Protein AF-A0A9W9C812-F1 (afdb_monomer_lite)

Secondary structure (DSSP, 8-state):
-PPP-EEEEEE-----S--HHHHHHHHHHS---TT----TTS---TTSEE-TTT-EEEEEE-SSS-EEEEEEESS-B---EEE-TT-EEEEE-EESSTT-EEEEEEESSSS--TTS-EEEEEEEETTEEEEEEE-TTT-BTTB-TTSTTTTT-EEEE----TTSTT---

Radius of gyration: 17.48 Å; chains: 1; bounding box: 38×45×52 Å

Sequence (169 aa):
MFFQTVVLGALAALAAADGTSRLESFLKSNPAPSNVTVGNGHGIDPTVEVKRGMGNAVLGNRCDHDIWVWSVDGKGSSDAIKVAARTQYREPFRTPCEGCGVVLKVSNTPDLQGGHQTQFEYAISNGQLYYDISFVDCAQGEGADNCPGHHNGLGIDSPEVRARCGLIM

pLDDT: mean 74.96, std 24.66, range [29.66, 98.06]

Foldseek 3Di:
DDFWEKEKEFDADDPDDDDPVVVVVCCVVCVPPPDPPPPPAWWDDPPWAFPPRRFKTKIFGQDQAKKWKWWDWPRTITATDIAGHGGMDIDGDTANDAFTKIWIWIAPDNDDDWQLTWIWMWGAHPNDIDIDIDSPGNADDPDRPSYPSPVRYYYYDYPPDPPVVPDPD

Structure (mmCIF, N/CA/C/O backbone):
data_AF-A0A9W9C812-F1
#
_entry.id   AF-A0A9W9C812-F1
#
loop_
_atom_site.group_PDB
_atom_site.id
_atom_site.type_symbol
_atom_site.label_atom_id
_atom_site.label_alt_id
_atom_site.label_comp_id
_atom_site.label_asym_id
_atom_site.label_entity_id
_atom_site.label_seq_id
_atom_site.pdbx_PDB_ins_code
_atom_site.Cartn_x
_atom_site.Cartn_y
_atom_site.Cartn_z
_atom_site.occupancy
_atom_site.B_iso_or_equiv
_atom_site.auth_seq_id
_atom_site.auth_comp_id
_atom_site.auth_asym_id
_atom_site.auth_atom_id
_atom_site.pdbx_PDB_model_num
ATOM 1 N N . MET A 1 1 ? 4.414 -23.751 -14.020 1.00 29.83 1 MET A N 1
ATOM 2 C CA . MET A 1 1 ? 4.040 -22.342 -14.254 1.00 29.83 1 MET A CA 1
ATOM 3 C C . MET A 1 1 ? 3.419 -21.852 -12.953 1.00 29.83 1 MET A C 1
ATOM 5 O O . MET A 1 1 ? 2.327 -22.290 -12.623 1.00 29.83 1 MET A O 1
ATOM 9 N N . PHE A 1 2 ? 4.174 -21.131 -12.124 1.00 30.66 2 PHE A N 1
ATOM 10 C CA . PHE A 1 2 ? 3.699 -20.651 -10.821 1.00 30.66 2 PHE A CA 1
ATOM 11 C C . PHE A 1 2 ? 3.313 -19.179 -10.971 1.00 30.66 2 PHE A C 1
ATOM 13 O O . PHE A 1 2 ? 4.161 -18.373 -11.335 1.00 30.66 2 PHE A O 1
ATOM 20 N N . PHE A 1 3 ? 2.050 -18.842 -10.721 1.00 32.34 3 PHE A N 1
ATOM 21 C CA . PHE A 1 3 ? 1.578 -17.457 -10.703 1.00 32.34 3 PHE A CA 1
ATOM 22 C C . PHE A 1 3 ? 2.224 -16.704 -9.519 1.00 32.34 3 PHE A C 1
ATOM 24 O O . PHE A 1 3 ? 2.232 -17.212 -8.392 1.00 32.34 3 PHE A O 1
ATOM 31 N N . GLN A 1 4 ? 2.807 -15.527 -9.771 1.00 40.22 4 GLN A N 1
ATOM 32 C CA . GLN A 1 4 ? 3.355 -14.628 -8.747 1.00 40.22 4 GLN A CA 1
ATOM 33 C C . GLN A 1 4 ? 2.308 -13.541 -8.469 1.00 40.22 4 GLN A C 1
ATOM 35 O O . GLN A 1 4 ? 1.952 -12.799 -9.369 1.00 40.22 4 GLN A O 1
ATOM 40 N N . THR A 1 5 ? 1.767 -13.457 -7.253 1.00 39.78 5 THR A N 1
ATOM 41 C CA . THR A 1 5 ? 0.614 -12.581 -6.958 1.00 39.78 5 THR A CA 1
ATOM 42 C C . THR A 1 5 ? 0.854 -11.743 -5.712 1.00 39.78 5 THR A C 1
ATOM 44 O O . THR A 1 5 ? 1.150 -12.302 -4.659 1.00 39.78 5 THR A O 1
ATOM 47 N N . VAL A 1 6 ? 0.665 -10.427 -5.777 1.00 48.56 6 VAL A N 1
ATOM 48 C CA . VAL A 1 6 ? 0.552 -9.614 -4.553 1.00 48.56 6 VAL A CA 1
ATOM 49 C C . VAL A 1 6 ? -0.889 -9.688 -4.061 1.00 48.56 6 VAL A C 1
ATOM 51 O O . VAL A 1 6 ? -1.808 -9.495 -4.855 1.00 48.56 6 VAL A O 1
ATOM 54 N N . VAL A 1 7 ? -1.092 -10.023 -2.781 1.00 45.66 7 VAL A N 1
ATOM 55 C CA . VAL A 1 7 ? -2.438 -10.157 -2.197 1.00 45.66 7 VAL A CA 1
ATOM 56 C C . VAL A 1 7 ? -2.618 -9.265 -0.984 1.00 45.66 7 VAL A C 1
ATOM 58 O O . VAL A 1 7 ? -1.867 -9.420 -0.021 1.00 45.66 7 VAL A O 1
ATOM 61 N N . LEU A 1 8 ? -3.639 -8.402 -1.006 1.00 42.53 8 LEU A N 1
ATOM 62 C CA . LEU A 1 8 ? -4.153 -7.761 0.205 1.00 42.53 8 LEU A CA 1
ATOM 63 C C . LEU A 1 8 ? -5.155 -8.700 0.895 1.00 42.53 8 LEU A C 1
ATOM 65 O O . LEU A 1 8 ? -6.106 -9.160 0.273 1.00 42.53 8 LEU A O 1
ATOM 69 N N . GLY A 1 9 ? -4.916 -8.994 2.170 1.00 41.25 9 GLY A N 1
ATOM 70 C CA . GLY A 1 9 ? -5.743 -9.818 3.045 1.00 41.25 9 GLY A CA 1
ATOM 71 C C . GLY A 1 9 ? -6.317 -9.011 4.210 1.00 41.25 9 GLY A C 1
ATOM 72 O O . GLY A 1 9 ? -5.558 -8.330 4.895 1.00 41.25 9 GLY A O 1
ATOM 73 N N . ALA A 1 10 ? -7.618 -9.121 4.491 1.00 40.94 10 ALA A N 1
ATOM 74 C CA . ALA A 1 10 ? -8.272 -8.418 5.607 1.00 40.94 10 ALA A CA 1
ATOM 75 C C . ALA A 1 10 ? -8.578 -9.334 6.809 1.00 40.94 10 ALA A C 1
ATOM 77 O O . ALA A 1 10 ? -9.699 -9.801 6.951 1.00 40.94 10 ALA A O 1
ATOM 78 N N . LEU A 1 11 ? -7.633 -9.627 7.711 1.00 39.03 11 LEU A N 1
ATOM 79 C CA . LEU A 1 11 ? -7.902 -10.577 8.813 1.00 39.03 11 LEU A CA 1
ATOM 80 C C . LEU A 1 11 ? -8.801 -10.002 9.914 1.00 39.03 11 LEU A C 1
ATOM 82 O O . LEU A 1 11 ? -8.280 -9.603 10.950 1.00 39.03 11 LEU A O 1
ATOM 86 N N . ALA A 1 12 ? -10.120 -10.012 9.710 1.00 33.50 12 ALA A N 1
ATOM 87 C CA . ALA A 1 12 ? -11.116 -9.625 10.704 1.00 33.50 12 ALA A CA 1
ATOM 88 C C . ALA A 1 12 ? -11.240 -10.667 11.827 1.00 33.50 12 ALA A C 1
ATOM 90 O O . ALA A 1 12 ? -11.339 -11.871 11.582 1.00 33.50 12 ALA A O 1
ATOM 91 N N . ALA A 1 13 ? -11.261 -10.202 13.077 1.00 34.72 13 ALA A N 1
ATOM 92 C CA . ALA A 1 13 ? -11.679 -11.032 14.197 1.00 34.72 13 ALA A CA 1
ATOM 93 C C . ALA A 1 13 ? -13.212 -11.026 14.221 1.00 34.72 13 ALA A C 1
ATOM 95 O O . ALA A 1 13 ? -13.827 -9.985 14.437 1.00 34.72 13 ALA A O 1
ATOM 96 N N . LEU A 1 14 ? -13.841 -12.173 13.965 1.00 32.88 14 LEU A N 1
ATOM 97 C CA . LEU A 1 14 ? -15.297 -12.278 13.961 1.00 32.88 14 LEU A CA 1
ATOM 98 C C . LEU A 1 14 ? -15.826 -12.187 15.405 1.00 32.88 14 LEU A C 1
ATOM 100 O O . LEU A 1 14 ? -15.889 -13.188 16.117 1.00 32.88 14 LEU A O 1
ATOM 104 N N . ALA A 1 15 ? -16.202 -10.991 15.854 1.00 34.66 15 ALA A N 1
ATOM 105 C CA . ALA A 1 15 ? -17.056 -10.830 17.024 1.00 34.66 15 ALA A CA 1
ATOM 106 C C . ALA A 1 15 ? -18.512 -10.955 16.555 1.00 34.66 15 ALA A C 1
ATOM 108 O O . ALA A 1 15 ? -19.088 -10.008 16.026 1.00 34.66 15 ALA A O 1
ATOM 109 N N . ALA A 1 16 ? -19.091 -12.151 16.691 1.00 35.25 16 ALA A N 1
ATOM 110 C CA . ALA A 1 16 ? -20.518 -12.347 16.469 1.00 35.25 16 ALA A CA 1
ATOM 111 C C . ALA A 1 16 ? -21.306 -11.426 17.416 1.00 35.25 16 ALA A C 1
ATOM 113 O O . ALA A 1 16 ? -21.051 -11.398 18.622 1.00 35.25 16 ALA A O 1
ATOM 114 N N . ALA A 1 17 ? -22.229 -10.654 16.848 1.00 37.53 17 ALA A N 1
ATOM 115 C CA . ALA A 1 17 ? -23.078 -9.722 17.566 1.00 37.53 17 ALA A CA 1
ATOM 116 C C . ALA A 1 17 ? -24.038 -10.482 18.494 1.00 37.53 17 ALA A C 1
ATOM 118 O O . ALA A 1 17 ? -25.071 -10.963 18.046 1.00 37.53 17 ALA A O 1
ATOM 119 N N . ASP A 1 18 ? -23.689 -10.591 19.777 1.00 35.47 18 ASP A N 1
ATOM 120 C CA . ASP A 1 18 ? -24.671 -10.745 20.849 1.00 35.47 18 ASP A CA 1
ATOM 121 C C . ASP A 1 18 ? -24.075 -10.348 22.212 1.00 35.47 18 ASP A C 1
ATOM 123 O O . ASP A 1 18 ? -23.096 -10.933 22.683 1.00 35.47 18 ASP A O 1
ATOM 127 N N . GLY A 1 19 ? -24.686 -9.349 22.851 1.00 39.31 19 GLY A N 1
ATOM 128 C CA . GLY A 1 19 ? -24.522 -9.045 24.273 1.00 39.31 19 GLY A CA 1
ATOM 129 C C . GLY A 1 19 ? -23.238 -8.315 24.688 1.00 39.31 19 GLY A C 1
ATOM 130 O O . GLY A 1 19 ? -22.146 -8.876 24.760 1.00 39.31 19 GLY A O 1
ATOM 131 N N . THR A 1 20 ? -23.416 -7.072 25.131 1.00 48.16 20 THR A N 1
ATOM 132 C CA . THR A 1 20 ? -22.443 -6.187 25.800 1.00 48.16 20 THR A CA 1
ATOM 133 C C . THR A 1 20 ? -21.637 -6.830 26.944 1.00 48.16 20 THR A C 1
ATOM 135 O O . THR A 1 20 ? -20.569 -6.331 27.286 1.00 48.16 20 THR A O 1
ATOM 138 N N . SER A 1 21 ? -22.070 -7.967 27.500 1.00 43.00 21 SER A N 1
ATOM 139 C CA . SER A 1 21 ? -21.335 -8.714 28.533 1.00 43.00 21 SER A CA 1
ATOM 140 C C . SER A 1 21 ? -20.176 -9.567 27.997 1.00 43.00 21 SER A C 1
ATOM 142 O O . SER A 1 21 ? -19.195 -9.780 28.713 1.00 43.00 21 SER A O 1
ATOM 144 N N . ARG A 1 22 ? -20.236 -10.029 26.738 1.00 49.88 22 ARG A N 1
ATOM 145 C CA . ARG A 1 22 ? -19.168 -10.841 26.124 1.00 49.88 22 ARG A CA 1
ATOM 146 C C . ARG A 1 22 ? -18.011 -10.001 25.602 1.00 49.88 22 ARG A C 1
ATOM 148 O O . ARG A 1 22 ? -16.891 -10.491 25.566 1.00 49.88 22 ARG A O 1
ATOM 155 N N . LEU A 1 23 ? -18.253 -8.739 25.252 1.00 42.81 23 LEU A N 1
ATOM 156 C CA . LEU A 1 23 ? -17.199 -7.782 24.900 1.00 42.81 23 LEU A CA 1
ATOM 157 C C . LEU A 1 23 ? -16.278 -7.520 26.091 1.00 42.81 23 LEU A C 1
ATOM 159 O O . LEU A 1 23 ? -15.064 -7.613 25.950 1.00 42.81 23 LEU A O 1
ATOM 163 N N . GLU A 1 24 ? -16.836 -7.294 27.283 1.00 43.97 24 GLU A N 1
ATOM 164 C CA . GLU A 1 24 ? -16.017 -7.173 28.489 1.00 43.97 24 GLU A CA 1
ATOM 165 C C . GLU A 1 24 ? -15.289 -8.472 28.832 1.00 43.97 24 GLU A C 1
ATOM 167 O O . GLU A 1 24 ? -14.112 -8.428 29.189 1.00 43.97 24 GLU A O 1
ATOM 172 N N . SER A 1 25 ? -15.953 -9.631 28.723 1.00 41.44 25 SER A N 1
ATOM 173 C CA . SER A 1 25 ? -15.296 -10.907 29.019 1.00 41.44 25 SER A CA 1
ATOM 174 C C . SER A 1 25 ? -14.208 -11.238 27.997 1.00 41.44 25 SER A C 1
ATOM 176 O O . SER A 1 25 ? -13.184 -11.780 28.387 1.00 41.44 25 SER A O 1
ATOM 178 N N . PHE A 1 26 ? -14.392 -10.880 26.722 1.00 45.00 26 PHE A N 1
ATOM 179 C CA . PHE A 1 26 ? -13.412 -11.064 25.651 1.00 45.00 26 PHE A CA 1
ATOM 180 C C . PHE A 1 26 ? -12.226 -10.106 25.793 1.00 45.00 26 PHE A C 1
ATOM 182 O O . PHE A 1 26 ? -11.088 -10.535 25.645 1.00 45.00 26 PHE A O 1
ATOM 189 N N . LEU A 1 27 ? -12.458 -8.838 26.154 1.00 44.94 27 LEU A N 1
ATOM 190 C CA . LEU A 1 27 ? -11.388 -7.886 26.480 1.00 44.94 27 LEU A CA 1
ATOM 191 C C . LEU A 1 27 ? -10.591 -8.321 27.723 1.00 44.94 27 LEU A C 1
ATOM 193 O O . LEU A 1 27 ? -9.384 -8.101 27.786 1.00 44.94 27 LEU A O 1
ATOM 197 N N . LYS A 1 28 ? -11.251 -8.963 28.697 1.00 49.66 28 LYS A N 1
ATOM 198 C CA . LYS A 1 28 ? -10.618 -9.524 29.904 1.00 49.66 28 LYS A CA 1
ATOM 199 C C . LYS A 1 28 ? -9.897 -10.854 29.637 1.00 49.66 28 LYS A C 1
ATOM 201 O O . LYS A 1 28 ? -8.876 -11.108 30.267 1.00 49.66 28 LYS A O 1
ATOM 206 N N . SER A 1 29 ? -10.400 -11.698 28.727 1.00 36.66 29 SER A N 1
ATOM 207 C CA . SER A 1 29 ? -9.809 -13.008 28.400 1.00 36.66 29 SER A CA 1
ATOM 208 C C . SER A 1 29 ? -8.742 -12.947 27.306 1.00 36.66 29 SER A C 1
ATOM 210 O O . SER A 1 29 ? -7.894 -13.828 27.239 1.00 36.66 29 SER A O 1
ATOM 212 N N . ASN A 1 30 ? -8.784 -11.916 26.461 1.00 38.03 30 ASN A N 1
ATOM 213 C CA . ASN A 1 30 ? -7.764 -11.562 25.480 1.00 38.03 30 ASN A CA 1
ATOM 214 C C . ASN A 1 30 ? -7.299 -10.132 25.766 1.00 38.03 30 ASN A C 1
ATOM 216 O O . ASN A 1 30 ? -7.629 -9.222 24.995 1.00 38.03 30 ASN A O 1
ATOM 220 N N . PRO A 1 31 ? -6.553 -9.899 26.865 1.00 39.53 31 PRO A N 1
ATOM 221 C CA . PRO A 1 31 ? -5.858 -8.633 27.004 1.00 39.53 31 PRO A CA 1
ATOM 222 C C . PRO A 1 31 ? -5.039 -8.449 25.727 1.00 39.53 31 PRO A C 1
ATOM 224 O O . PRO A 1 31 ? -4.259 -9.330 25.352 1.00 39.53 31 PRO A O 1
ATOM 227 N N . ALA A 1 32 ? -5.265 -7.336 25.017 1.00 44.38 32 ALA A N 1
ATOM 228 C CA . ALA A 1 32 ? -4.375 -6.935 23.936 1.00 44.38 32 ALA A CA 1
ATOM 229 C C . ALA A 1 32 ? -2.949 -7.094 24.472 1.00 44.38 32 ALA A C 1
ATOM 231 O O . ALA A 1 32 ? -2.740 -6.697 25.624 1.00 44.38 32 ALA A O 1
ATOM 232 N N . PRO A 1 33 ? -2.004 -7.696 23.723 1.00 33.75 33 PRO A N 1
ATOM 233 C CA . PRO A 1 33 ? -0.665 -7.894 24.242 1.00 33.75 33 PRO A CA 1
ATOM 234 C C . PRO A 1 33 ? -0.185 -6.549 24.770 1.00 33.75 33 PRO A C 1
ATOM 236 O O . PRO A 1 33 ? -0.055 -5.580 24.014 1.00 33.75 33 PRO A O 1
ATOM 239 N N . SER A 1 34 ? -0.020 -6.467 26.088 1.00 39.72 34 SER A N 1
ATOM 240 C CA . SER A 1 34 ? 0.691 -5.371 26.709 1.00 39.72 34 SER A CA 1
ATOM 241 C C . SER A 1 34 ? 2.085 -5.462 26.107 1.00 39.72 34 SER A C 1
ATOM 243 O O . SER A 1 34 ? 2.823 -6.392 26.431 1.00 39.72 34 SER A O 1
ATOM 245 N N . ASN A 1 35 ? 2.361 -4.561 25.160 1.00 32.62 35 ASN A N 1
ATOM 246 C CA . ASN A 1 35 ? 3.507 -4.527 24.244 1.00 32.62 35 ASN A CA 1
ATOM 247 C C . ASN A 1 35 ? 3.322 -5.206 22.870 1.00 32.62 35 ASN A C 1
ATOM 249 O O . ASN A 1 35 ? 4.237 -5.865 22.385 1.00 32.62 35 ASN A O 1
ATOM 253 N N . VAL A 1 36 ? 2.223 -4.941 22.148 1.00 34.25 36 VAL A N 1
ATOM 254 C CA . VAL A 1 36 ? 2.424 -4.625 20.720 1.00 34.25 36 VAL A CA 1
ATOM 255 C C . VAL A 1 36 ? 2.931 -3.194 20.682 1.00 34.25 36 VAL A C 1
ATOM 257 O O . VAL A 1 36 ? 2.154 -2.240 20.669 1.00 34.25 36 VAL A O 1
ATOM 260 N N . THR A 1 37 ? 4.250 -3.035 20.699 1.00 29.66 37 THR A N 1
ATOM 261 C CA . THR A 1 37 ? 4.851 -1.895 20.024 1.00 29.66 37 THR A CA 1
ATOM 262 C C . THR A 1 37 ? 4.334 -1.944 18.587 1.00 29.66 37 THR A C 1
ATOM 264 O O . THR A 1 37 ? 4.836 -2.698 17.758 1.00 29.66 37 THR A O 1
ATOM 267 N N . VAL A 1 38 ? 3.309 -1.139 18.274 1.00 41.81 38 VAL A N 1
ATOM 268 C CA . VAL A 1 38 ? 3.315 -0.451 16.980 1.00 41.81 38 VAL A CA 1
ATOM 269 C C . VAL A 1 38 ? 4.707 0.151 16.956 1.00 41.81 38 VAL A C 1
ATOM 271 O O . VAL A 1 38 ? 5.029 0.915 17.865 1.00 41.81 38 VAL A O 1
ATOM 274 N N . GLY A 1 39 ? 5.594 -0.360 16.101 1.00 32.91 39 GLY A N 1
ATOM 275 C CA . GLY A 1 39 ? 6.979 0.086 16.106 1.00 32.91 39 GLY A CA 1
ATOM 276 C C . GLY A 1 39 ? 6.969 1.609 16.122 1.00 32.91 39 GLY A C 1
ATOM 277 O O . GLY A 1 39 ? 6.403 2.219 15.219 1.00 32.91 39 GLY A O 1
ATOM 278 N N . ASN A 1 40 ? 7.525 2.210 17.176 1.00 37.41 40 ASN A N 1
ATOM 279 C CA . ASN A 1 40 ? 7.752 3.650 17.274 1.00 37.41 40 ASN A CA 1
ATOM 280 C C . ASN A 1 40 ? 8.827 4.045 16.243 1.00 37.41 40 ASN A C 1
ATOM 282 O O . ASN A 1 40 ? 9.926 4.444 16.615 1.00 37.41 40 ASN A O 1
ATOM 286 N N . GLY A 1 41 ? 8.570 3.843 14.949 1.00 36.22 41 GLY A N 1
ATOM 287 C CA . GLY A 1 41 ? 9.616 3.927 13.935 1.00 36.22 41 GLY A CA 1
ATOM 288 C C . GLY A 1 41 ? 9.162 3.845 12.483 1.00 36.22 41 GLY A C 1
ATOM 289 O O . GLY A 1 41 ? 9.971 3.447 11.654 1.00 36.22 41 GLY A O 1
ATOM 290 N N . HIS A 1 42 ? 7.909 4.176 12.151 1.00 48.56 42 HIS A N 1
ATOM 291 C CA . HIS A 1 42 ? 7.495 4.209 10.743 1.00 48.56 42 HIS A CA 1
ATOM 292 C C . HIS A 1 42 ? 6.453 5.288 10.422 1.00 48.56 42 HIS A C 1
ATOM 294 O O . HIS A 1 42 ? 5.357 4.968 9.990 1.00 48.56 42 HIS A O 1
ATOM 300 N N . GLY A 1 43 ? 6.782 6.563 10.660 1.00 54.69 43 GLY A N 1
ATOM 301 C CA . GLY A 1 43 ? 6.160 7.751 10.034 1.00 54.69 43 GLY A CA 1
ATOM 302 C C . GLY A 1 43 ? 4.646 8.017 10.170 1.00 54.69 43 GLY A C 1
ATOM 303 O O . GLY A 1 43 ? 4.207 9.102 9.804 1.00 54.69 43 GLY A O 1
ATOM 304 N N . ILE A 1 44 ? 3.833 7.094 10.691 1.00 65.00 44 ILE A N 1
ATOM 305 C CA . ILE A 1 44 ? 2.384 7.288 10.824 1.00 65.00 44 ILE A CA 1
ATOM 306 C C . ILE A 1 44 ? 2.074 8.124 12.068 1.00 65.00 44 ILE A C 1
ATOM 308 O O . ILE A 1 44 ? 2.565 7.839 13.162 1.00 65.00 44 ILE A O 1
ATOM 312 N N . ASP A 1 45 ? 1.236 9.145 11.886 1.00 70.50 45 ASP A N 1
ATOM 313 C CA . ASP A 1 45 ? 0.790 10.050 12.943 1.00 70.50 45 ASP A CA 1
ATOM 314 C C . ASP A 1 45 ? 0.126 9.258 14.096 1.00 70.50 45 ASP A C 1
ATOM 316 O O . ASP A 1 45 ? -0.827 8.505 13.862 1.00 70.50 45 ASP A O 1
ATOM 320 N N . PRO A 1 46 ? 0.590 9.417 15.354 1.00 69.12 46 PRO A N 1
ATOM 321 C CA . PRO A 1 46 ? 0.048 8.698 16.509 1.00 69.12 46 PRO A CA 1
ATOM 322 C C . PRO A 1 46 ? -1.418 9.039 16.828 1.00 69.12 46 PRO A C 1
ATOM 324 O O . PRO A 1 46 ? -2.032 8.359 17.649 1.00 69.12 46 PRO A O 1
ATOM 327 N N . THR A 1 47 ? -1.984 10.082 16.216 1.00 76.62 47 THR A N 1
ATOM 328 C CA . THR A 1 47 ? -3.392 10.473 16.367 1.00 76.62 47 THR A CA 1
ATOM 329 C C . THR A 1 47 ? -4.347 9.690 15.464 1.00 76.62 47 THR A C 1
ATOM 331 O O . THR A 1 47 ? -5.562 9.792 15.640 1.00 76.62 47 THR A O 1
ATOM 334 N N . VAL A 1 48 ? -3.832 8.889 14.523 1.00 81.75 48 VAL A N 1
ATOM 335 C CA . VAL A 1 48 ? -4.663 8.067 13.636 1.00 81.75 48 VAL A CA 1
ATOM 336 C C . VAL A 1 48 ? -5.368 6.969 14.433 1.00 81.75 48 VAL A C 1
ATOM 338 O O . VAL A 1 48 ? -4.757 6.215 15.194 1.00 81.75 48 VAL A O 1
ATOM 341 N N . GLU A 1 49 ? -6.680 6.844 14.232 1.00 85.00 49 GLU A N 1
ATOM 342 C CA . GLU A 1 49 ? -7.487 5.867 14.950 1.00 85.00 49 GLU A CA 1
ATOM 343 C C . GLU A 1 49 ? -7.243 4.455 14.408 1.00 85.00 49 GLU A C 1
ATOM 345 O O . GLU A 1 49 ? -7.563 4.141 13.261 1.00 85.00 49 GLU A O 1
ATOM 350 N N . VAL A 1 50 ? -6.748 3.566 15.266 1.00 85.69 50 VAL A N 1
ATOM 351 C CA . VAL A 1 50 ? -6.684 2.128 14.989 1.00 85.69 50 VAL A CA 1
ATOM 352 C C . VAL A 1 50 ? -8.045 1.485 15.272 1.00 85.69 50 VAL A C 1
ATOM 354 O O . VAL A 1 50 ? -8.514 1.484 16.412 1.00 85.69 50 VAL A O 1
ATOM 357 N N . LYS A 1 51 ? -8.654 0.854 14.263 1.00 82.25 51 LYS A N 1
ATOM 358 C CA . LYS A 1 51 ? -9.949 0.162 14.363 1.00 82.25 51 LYS A CA 1
ATOM 359 C C . LYS A 1 51 ? -9.783 -1.234 14.964 1.00 82.25 51 LYS A C 1
ATOM 361 O O . LYS A 1 51 ? -9.867 -2.265 14.292 1.00 82.25 51 LYS A O 1
ATOM 366 N N . ARG A 1 52 ? -9.529 -1.266 16.276 1.00 78.12 5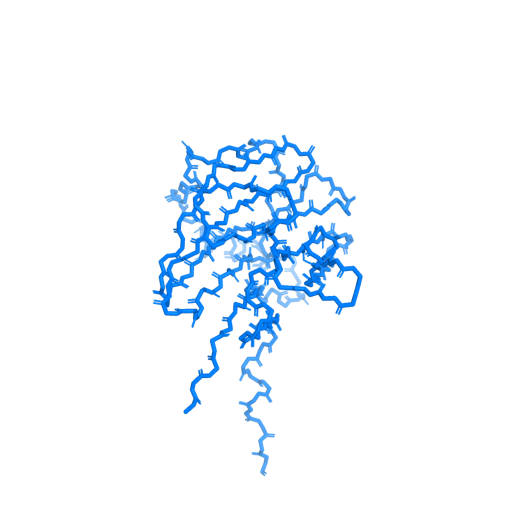2 ARG A N 1
ATOM 367 C CA . ARG A 1 52 ? -9.422 -2.507 17.061 1.00 78.12 52 ARG A CA 1
ATOM 368 C C . ARG A 1 52 ? -10.688 -3.353 16.863 1.00 78.12 52 ARG A C 1
ATOM 370 O O . ARG A 1 52 ? -11.795 -2.853 17.008 1.00 78.12 52 ARG A O 1
ATOM 377 N N . GLY A 1 53 ? -10.519 -4.629 16.518 1.00 76.75 53 GLY A N 1
ATOM 378 C CA . GLY A 1 53 ? -11.622 -5.554 16.213 1.00 76.75 53 GLY A CA 1
ATOM 379 C C . GLY A 1 53 ? -11.868 -5.778 14.717 1.00 76.75 53 GLY A C 1
ATOM 380 O O . GLY A 1 53 ? -12.241 -6.884 14.343 1.00 76.75 53 GLY A O 1
ATOM 381 N N . MET A 1 54 ? -11.548 -4.811 13.847 1.00 82.31 54 MET A N 1
ATOM 382 C CA . MET A 1 54 ? -11.626 -5.011 12.388 1.00 82.31 54 MET A CA 1
ATOM 383 C C . MET A 1 54 ? -10.457 -5.826 11.837 1.00 82.31 54 MET A C 1
ATOM 385 O O . MET A 1 54 ? -10.533 -6.342 10.725 1.00 82.31 54 MET A O 1
ATOM 389 N N . GLY A 1 55 ? -9.383 -5.972 12.617 1.00 88.06 55 GLY A N 1
ATOM 390 C CA . GLY A 1 55 ? -8.257 -6.820 12.261 1.00 88.06 55 GLY A CA 1
ATOM 391 C C . GLY A 1 55 ? -7.091 -6.079 11.625 1.00 88.06 55 GLY A C 1
ATOM 392 O O . GLY A 1 55 ? -6.707 -5.007 12.091 1.00 88.06 55 GLY A O 1
ATOM 393 N N . ASN A 1 56 ? -6.488 -6.686 10.602 1.00 86.69 56 ASN A N 1
ATOM 394 C CA . ASN A 1 56 ? -5.286 -6.162 9.954 1.00 86.69 56 ASN A CA 1
ATOM 395 C C . ASN A 1 56 ? -5.412 -6.155 8.431 1.00 86.69 56 ASN A C 1
ATOM 397 O O . ASN A 1 56 ? -5.909 -7.134 7.865 1.00 86.69 56 ASN A O 1
ATOM 401 N N . ALA A 1 57 ? -4.827 -5.132 7.811 1.00 91.56 57 ALA A N 1
ATOM 402 C CA . ALA A 1 57 ? -4.391 -5.176 6.426 1.00 91.56 57 ALA A CA 1
ATOM 403 C C . ALA A 1 57 ? -3.121 -6.036 6.335 1.00 91.56 57 ALA A C 1
ATOM 405 O O . ALA A 1 57 ? -2.175 -5.869 7.110 1.00 91.56 57 ALA A O 1
ATOM 406 N N . VAL A 1 58 ? -3.106 -6.996 5.413 1.00 91.88 58 VAL A N 1
ATOM 407 C CA . VAL A 1 58 ? -1.986 -7.921 5.202 1.00 91.88 58 VAL A CA 1
ATOM 408 C C . VAL A 1 58 ? -1.585 -7.880 3.743 1.00 91.88 58 VAL A C 1
ATOM 410 O O . VAL A 1 58 ? -2.364 -8.302 2.903 1.00 91.88 58 VAL A O 1
ATOM 413 N N . LEU A 1 59 ? -0.371 -7.442 3.433 1.00 93.06 59 LEU A N 1
ATOM 414 C CA . LEU A 1 59 ? 0.145 -7.445 2.068 1.00 93.06 59 LEU A CA 1
ATOM 415 C C . LEU A 1 59 ? 1.125 -8.602 1.896 1.00 93.06 59 LEU A C 1
ATOM 417 O O . LEU A 1 59 ? 2.218 -8.593 2.458 1.00 93.06 59 LEU A O 1
ATOM 421 N N . GLY A 1 60 ? 0.730 -9.619 1.137 1.00 90.75 60 GLY A N 1
ATOM 422 C CA . GLY A 1 60 ? 1.579 -10.761 0.813 1.00 90.75 60 GLY A CA 1
ATOM 423 C C . GLY A 1 60 ? 2.389 -10.516 -0.455 1.00 90.75 60 GLY A C 1
ATOM 424 O O . GLY A 1 60 ? 1.805 -10.367 -1.526 1.00 90.75 60 GLY A O 1
ATOM 425 N N . ASN A 1 61 ? 3.718 -10.555 -0.356 1.00 93.25 61 ASN A N 1
ATOM 426 C CA . ASN A 1 61 ? 4.606 -10.588 -1.511 1.00 93.25 61 ASN A CA 1
ATOM 427 C C . ASN A 1 61 ? 4.780 -12.043 -1.969 1.00 93.25 61 ASN A C 1
ATOM 429 O O . ASN A 1 61 ? 5.564 -12.789 -1.383 1.00 93.25 61 ASN A O 1
ATOM 433 N N . ARG A 1 62 ? 4.066 -12.473 -3.017 1.00 90.25 62 ARG A N 1
ATOM 434 C CA . ARG A 1 62 ? 4.305 -13.796 -3.627 1.00 90.25 62 ARG A CA 1
ATOM 435 C C . ARG A 1 62 ? 5.227 -13.730 -4.846 1.00 90.25 62 ARG A C 1
ATOM 437 O O . ARG A 1 62 ? 5.346 -14.743 -5.535 1.00 90.25 62 ARG A O 1
ATOM 444 N N . CYS A 1 63 ? 5.881 -12.607 -5.111 1.00 89.69 63 CYS A N 1
ATOM 445 C CA . CYS A 1 63 ? 6.943 -12.525 -6.106 1.00 89.69 63 CYS A CA 1
ATOM 446 C C . CYS A 1 63 ? 8.194 -13.283 -5.631 1.00 89.69 63 CYS A C 1
ATOM 448 O O . CYS A 1 63 ? 8.330 -13.632 -4.454 1.00 89.69 63 CYS A O 1
ATOM 450 N N . ASP A 1 64 ? 9.094 -13.574 -6.564 1.00 92.62 64 ASP A N 1
ATOM 451 C CA . ASP A 1 64 ? 10.419 -14.157 -6.307 1.00 92.62 64 ASP A CA 1
ATOM 452 C C . ASP A 1 64 ? 11.496 -13.113 -5.972 1.00 92.62 64 ASP A C 1
ATOM 454 O O . ASP A 1 64 ? 12.645 -13.470 -5.721 1.00 92.62 64 ASP A O 1
ATOM 458 N N . HIS A 1 65 ? 11.114 -11.839 -5.931 1.00 92.31 65 HIS A N 1
ATOM 459 C CA . HIS A 1 65 ? 11.955 -10.705 -5.582 1.00 92.31 65 HIS A CA 1
ATOM 460 C C . HIS A 1 65 ? 11.320 -9.881 -4.461 1.00 92.31 65 HIS A C 1
ATOM 462 O O . HIS A 1 65 ? 10.134 -10.013 -4.141 1.00 92.31 65 HIS A O 1
ATOM 468 N N . ASP A 1 66 ? 12.143 -9.045 -3.844 1.00 96.19 66 ASP A N 1
ATOM 469 C CA . ASP A 1 66 ? 11.717 -8.125 -2.799 1.00 96.19 66 ASP A CA 1
ATOM 470 C C . ASP A 1 66 ? 10.900 -6.975 -3.398 1.00 96.19 66 ASP A C 1
ATOM 472 O O . ASP A 1 66 ? 11.165 -6.533 -4.514 1.00 96.19 66 ASP A O 1
ATOM 476 N N . ILE A 1 67 ? 9.937 -6.472 -2.629 1.00 96.75 67 ILE A N 1
ATOM 477 C CA . ILE A 1 67 ? 9.176 -5.259 -2.951 1.00 96.75 67 ILE A CA 1
ATOM 478 C C . ILE A 1 67 ? 9.306 -4.260 -1.802 1.00 96.75 67 IL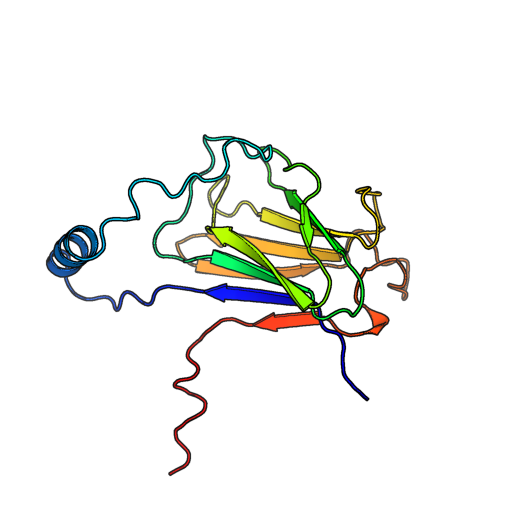E A C 1
ATOM 480 O O . ILE A 1 67 ? 9.711 -4.618 -0.691 1.00 96.75 67 ILE A O 1
ATOM 484 N N . TRP A 1 68 ? 8.916 -3.018 -2.055 1.00 98.06 68 TRP A N 1
ATOM 485 C CA . TRP A 1 68 ? 8.859 -1.967 -1.047 1.00 98.06 68 TRP A CA 1
ATOM 486 C C . TRP A 1 68 ? 7.444 -1.426 -0.927 1.00 98.06 68 TRP A C 1
ATOM 488 O O . TRP A 1 68 ? 6.744 -1.268 -1.926 1.00 98.06 68 TRP A O 1
ATOM 498 N N . VAL A 1 69 ? 7.022 -1.180 0.310 1.00 97.56 69 VAL A N 1
ATOM 499 C CA . VAL A 1 69 ? 5.673 -0.729 0.648 1.00 97.56 69 VAL A CA 1
ATOM 500 C C . VAL A 1 69 ? 5.745 0.549 1.468 1.00 97.56 69 VAL A C 1
ATOM 502 O O . VAL A 1 69 ? 6.545 0.645 2.395 1.00 97.56 69 VAL A O 1
ATOM 505 N N . TRP A 1 70 ? 4.866 1.497 1.160 1.00 97.50 70 TRP A N 1
ATOM 506 C CA . TRP A 1 70 ? 4.588 2.663 1.994 1.00 97.50 70 TRP A CA 1
ATOM 507 C C . TRP A 1 70 ? 3.137 2.605 2.446 1.00 97.50 70 TRP A C 1
ATOM 509 O O . TRP A 1 70 ? 2.248 2.410 1.616 1.00 97.50 70 TRP A O 1
ATOM 519 N N . SER A 1 71 ? 2.900 2.798 3.742 1.00 96.44 71 SER A N 1
ATOM 520 C CA . SER A 1 71 ? 1.563 3.035 4.287 1.00 96.44 71 SER A CA 1
ATOM 521 C C . SER A 1 71 ? 1.313 4.538 4.291 1.00 96.44 71 SER A C 1
ATOM 523 O O . SER A 1 71 ? 2.029 5.287 4.952 1.00 96.44 71 SER A O 1
ATOM 525 N N . VAL A 1 72 ? 0.335 4.990 3.509 1.00 95.62 72 VAL A N 1
ATOM 526 C CA . VAL A 1 72 ? 0.063 6.412 3.262 1.00 95.62 72 VAL A CA 1
ATOM 527 C C . VAL A 1 72 ? -1.384 6.723 3.596 1.00 95.62 72 VAL A C 1
ATOM 529 O O . VAL A 1 72 ? -2.280 5.933 3.315 1.00 95.62 72 VAL A O 1
ATOM 532 N N . ASP A 1 73 ? -1.632 7.877 4.199 1.00 94.75 73 ASP A N 1
ATOM 533 C CA . ASP A 1 73 ? -2.975 8.383 4.453 1.00 94.75 73 ASP A CA 1
ATOM 534 C C . ASP A 1 73 ? -3.019 9.922 4.400 1.00 94.75 73 ASP A C 1
ATOM 536 O O . ASP A 1 73 ? -2.048 10.583 4.036 1.00 94.75 73 ASP A O 1
ATOM 540 N N . GLY A 1 74 ? -4.155 10.516 4.776 1.00 89.44 74 GLY A N 1
ATOM 541 C CA . GLY A 1 74 ? -4.304 11.975 4.839 1.00 89.44 74 GLY A CA 1
ATOM 542 C C . GLY A 1 74 ? -3.530 12.678 5.969 1.00 89.44 74 GLY A C 1
ATOM 543 O O . GLY A 1 74 ? -3.639 13.897 6.095 1.00 89.44 74 GLY A O 1
ATOM 544 N N . LYS A 1 75 ? -2.806 11.946 6.824 1.00 88.75 75 LYS A N 1
ATOM 545 C CA . LYS A 1 75 ? -2.026 12.459 7.966 1.00 88.75 75 LYS A CA 1
ATOM 546 C C . LYS A 1 75 ? -0.523 12.288 7.780 1.00 88.75 75 LYS A C 1
ATOM 548 O O . LYS A 1 75 ? 0.240 13.034 8.388 1.00 88.75 75 LYS A O 1
ATOM 553 N N . GLY A 1 76 ? -0.088 11.366 6.931 1.00 89.38 76 GLY A N 1
ATOM 554 C CA . GLY A 1 76 ? 1.317 11.188 6.620 1.00 89.38 76 GLY A CA 1
ATOM 555 C C . GLY A 1 76 ? 1.612 9.958 5.773 1.00 89.38 76 GLY A C 1
ATOM 556 O O . GLY A 1 76 ? 0.737 9.314 5.196 1.00 89.38 76 GLY A O 1
ATOM 557 N N . SER A 1 77 ? 2.900 9.649 5.708 1.00 92.75 77 SER A N 1
ATOM 558 C CA . SER A 1 77 ? 3.441 8.470 5.047 1.00 92.75 77 SER A CA 1
ATOM 559 C C . SER A 1 77 ? 4.421 7.803 5.992 1.00 92.75 77 SER A C 1
ATOM 561 O O . SER A 1 77 ? 5.185 8.474 6.685 1.00 92.75 77 SER A O 1
ATOM 563 N N . SER A 1 78 ? 4.436 6.479 5.975 1.00 93.62 78 SER A N 1
ATOM 564 C CA . SER A 1 78 ? 5.530 5.721 6.555 1.00 93.62 78 SER A CA 1
ATOM 565 C C . SER A 1 78 ? 6.829 5.923 5.764 1.00 93.62 78 SER A C 1
ATOM 567 O O . SER A 1 78 ? 6.803 6.455 4.649 1.00 93.62 78 SER A O 1
ATOM 569 N N . ASP A 1 79 ? 7.955 5.448 6.304 1.00 93.44 79 ASP A N 1
ATOM 570 C CA . ASP A 1 79 ? 9.155 5.231 5.490 1.00 93.44 79 ASP A CA 1
ATOM 571 C C . ASP A 1 79 ? 8.958 4.004 4.573 1.00 93.44 79 ASP A C 1
ATOM 573 O O . ASP A 1 79 ? 7.896 3.371 4.559 1.00 93.44 79 ASP A O 1
ATOM 577 N N . ALA A 1 80 ? 9.984 3.678 3.784 1.00 95.31 80 ALA A N 1
ATOM 578 C CA . ALA A 1 80 ? 9.981 2.511 2.913 1.00 95.31 80 ALA A CA 1
ATOM 579 C C . ALA A 1 80 ? 10.088 1.207 3.721 1.00 95.31 80 ALA A C 1
ATOM 581 O O . ALA A 1 80 ? 11.086 0.958 4.405 1.00 95.31 80 ALA A O 1
ATOM 582 N N . ILE A 1 81 ? 9.104 0.322 3.566 1.00 97.31 81 ILE A N 1
ATOM 583 C CA . ILE A 1 81 ? 9.073 -0.997 4.201 1.00 97.31 81 ILE A CA 1
ATOM 584 C C . ILE A 1 81 ? 9.495 -2.041 3.182 1.00 97.31 81 ILE A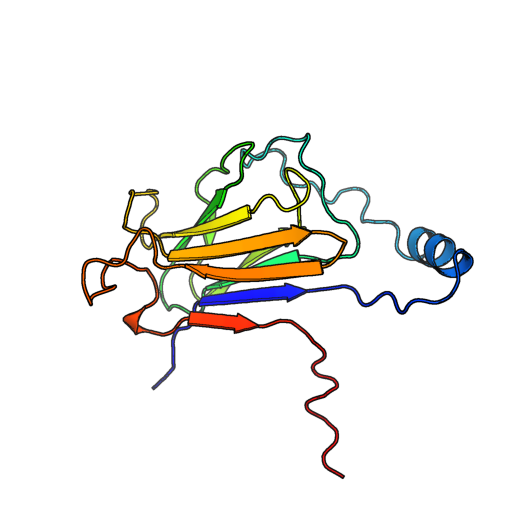 C 1
ATOM 586 O O . ILE A 1 81 ? 8.751 -2.350 2.252 1.00 97.31 81 ILE A O 1
ATOM 590 N N . LYS A 1 82 ? 10.665 -2.648 3.375 1.00 97.44 82 LYS A N 1
ATOM 591 C CA . LYS A 1 82 ? 11.073 -3.792 2.558 1.00 97.44 82 LYS A CA 1
ATOM 592 C C . LYS A 1 82 ? 10.240 -5.026 2.919 1.00 97.44 82 LYS A C 1
ATOM 594 O O . LYS A 1 82 ? 10.280 -5.492 4.056 1.00 97.44 82 LYS A O 1
ATOM 599 N N . VAL A 1 83 ? 9.556 -5.603 1.936 1.00 93.88 83 VAL A N 1
ATOM 600 C CA . VAL A 1 83 ? 8.837 -6.877 2.053 1.00 93.88 83 VAL A CA 1
ATOM 601 C C . VAL A 1 83 ? 9.572 -7.909 1.215 1.00 93.88 83 VAL A C 1
ATOM 603 O O . VAL A 1 83 ? 9.468 -7.935 -0.014 1.00 93.88 83 VAL A O 1
ATOM 606 N N . ALA A 1 84 ? 10.351 -8.752 1.891 1.00 95.62 84 ALA A N 1
ATOM 607 C CA . ALA A 1 84 ? 11.174 -9.749 1.223 1.00 95.62 84 ALA A CA 1
ATOM 608 C C . ALA A 1 84 ? 10.335 -10.708 0.360 1.00 95.62 84 ALA A C 1
ATOM 610 O O . ALA A 1 84 ? 9.156 -10.950 0.650 1.00 95.62 84 ALA A O 1
ATOM 611 N N . ALA A 1 85 ? 10.948 -11.275 -0.677 1.00 91.62 85 ALA A N 1
ATOM 612 C CA . ALA A 1 85 ? 10.334 -12.292 -1.522 1.00 91.62 85 ALA A CA 1
ATOM 613 C C . ALA A 1 85 ? 9.657 -13.388 -0.682 1.00 91.62 85 ALA A C 1
ATOM 615 O O . ALA A 1 85 ? 10.241 -13.915 0.267 1.00 91.62 85 ALA A O 1
ATOM 616 N N . ARG A 1 86 ? 8.421 -13.754 -1.042 1.00 90.75 86 ARG A N 1
ATOM 617 C CA . ARG A 1 86 ? 7.635 -14.804 -0.362 1.00 90.75 86 ARG A CA 1
ATOM 618 C C . ARG A 1 86 ? 7.346 -14.530 1.123 1.00 90.75 86 ARG A C 1
ATOM 620 O O . ARG A 1 86 ? 7.078 -15.467 1.875 1.00 90.75 86 ARG A O 1
ATOM 627 N N . THR A 1 87 ? 7.351 -13.265 1.544 1.00 88.31 87 THR A N 1
ATOM 628 C CA . THR A 1 87 ? 6.955 -12.842 2.900 1.00 88.31 87 THR A CA 1
ATOM 629 C C . THR A 1 87 ? 5.711 -11.949 2.877 1.00 88.31 87 THR A C 1
ATOM 631 O O . THR A 1 87 ? 5.059 -11.794 1.844 1.00 88.31 87 THR A O 1
ATOM 634 N N . GLN A 1 88 ? 5.328 -11.398 4.030 1.00 92.00 88 GLN A N 1
ATOM 635 C CA . GLN A 1 88 ? 4.169 -10.518 4.144 1.00 92.00 88 GLN A CA 1
ATOM 636 C C . GLN A 1 88 ? 4.459 -9.320 5.050 1.00 92.00 88 GLN A C 1
ATOM 638 O O . GLN A 1 88 ? 5.157 -9.449 6.056 1.00 92.00 88 GLN A O 1
ATOM 643 N N . TYR A 1 89 ? 3.846 -8.189 4.722 1.00 92.31 89 TYR A N 1
ATOM 644 C CA . TYR A 1 89 ? 3.682 -7.034 5.594 1.00 92.31 89 TYR A CA 1
ATOM 645 C C . TYR A 1 89 ? 2.301 -7.064 6.262 1.00 92.31 89 TYR A C 1
ATOM 647 O O . TYR A 1 89 ? 1.348 -7.633 5.725 1.00 92.31 89 TYR A O 1
ATOM 655 N N . ARG A 1 90 ? 2.192 -6.472 7.453 1.00 92.00 90 ARG A N 1
ATOM 656 C CA . ARG A 1 90 ? 0.945 -6.384 8.213 1.00 92.00 90 ARG A CA 1
ATOM 657 C C . ARG A 1 90 ? 0.888 -5.081 8.994 1.00 92.00 90 ARG A C 1
ATOM 659 O O . ARG A 1 90 ? 1.825 -4.777 9.728 1.00 92.00 90 ARG A O 1
ATOM 666 N N . GLU A 1 91 ? -0.256 -4.413 8.937 1.00 90.56 91 GLU A N 1
ATOM 667 C CA . GLU A 1 91 ? -0.608 -3.312 9.833 1.00 90.56 91 GLU A CA 1
ATOM 668 C C . GLU A 1 91 ? -2.053 -3.451 10.327 1.00 90.56 91 GLU A C 1
ATOM 670 O O . GLU A 1 91 ? -2.894 -4.036 9.633 1.00 90.56 91 GLU A O 1
ATOM 675 N N . PRO A 1 92 ? -2.372 -2.965 11.538 1.00 92.06 92 PRO A N 1
ATOM 676 C CA . PRO A 1 92 ? -3.752 -2.944 11.987 1.00 92.06 92 PRO A CA 1
ATOM 677 C C . PRO A 1 92 ? -4.568 -1.989 11.110 1.00 92.06 92 PRO A C 1
ATOM 679 O O . PRO A 1 92 ? -4.079 -0.929 10.719 1.00 92.06 92 PRO A O 1
ATOM 682 N N . PHE A 1 93 ? -5.829 -2.335 10.845 1.00 91.50 93 PHE A N 1
ATOM 683 C CA . PHE A 1 93 ? -6.720 -1.411 10.150 1.00 91.50 93 PHE A CA 1
ATOM 684 C C . PHE A 1 93 ? -6.866 -0.114 10.942 1.00 91.50 93 PHE A C 1
ATOM 686 O O . PHE A 1 93 ? -7.060 -0.119 12.162 1.00 91.50 93 PHE A O 1
ATOM 693 N N . ARG A 1 94 ? -6.785 1.005 10.233 1.00 93.75 94 ARG A N 1
ATOM 694 C CA . ARG A 1 94 ? -6.804 2.351 10.805 1.00 93.75 94 ARG A CA 1
ATOM 695 C C . ARG A 1 94 ? -7.559 3.318 9.899 1.00 93.75 94 ARG A C 1
ATOM 697 O O . ARG A 1 94 ? -7.627 3.076 8.700 1.00 93.75 94 ARG A O 1
ATOM 704 N N . THR A 1 95 ? -8.103 4.394 10.462 1.00 92.50 95 THR A N 1
ATOM 705 C CA . THR A 1 95 ? -8.820 5.435 9.712 1.00 92.50 95 THR A CA 1
ATOM 706 C C . THR A 1 95 ? -8.319 6.820 10.143 1.00 92.50 95 THR A C 1
ATOM 708 O O . THR A 1 95 ? -8.333 7.122 11.338 1.00 92.50 95 THR A O 1
ATOM 711 N N . PRO A 1 96 ? -7.840 7.678 9.223 1.00 89.81 96 PRO A N 1
ATOM 712 C CA . PRO A 1 96 ? -7.405 9.037 9.576 1.00 89.81 96 PRO A CA 1
ATOM 713 C C . PRO A 1 96 ? -8.581 10.018 9.733 1.00 89.81 96 PRO A C 1
ATOM 715 O O . PRO A 1 96 ? -8.437 11.075 10.346 1.00 89.81 96 PRO A O 1
ATOM 718 N N . CYS A 1 97 ? -9.736 9.681 9.158 1.00 90.31 97 CYS A N 1
ATOM 719 C CA . CYS A 1 97 ? -11.036 10.318 9.350 1.00 90.31 97 CYS A CA 1
ATOM 720 C C . CYS A 1 97 ? -12.141 9.316 8.962 1.00 90.31 97 CYS A C 1
ATOM 722 O O . CYS A 1 97 ? -11.834 8.262 8.403 1.00 90.31 97 CYS A O 1
ATOM 724 N N . GLU A 1 98 ? -13.411 9.617 9.237 1.00 90.44 98 GLU A N 1
ATOM 725 C CA . GLU A 1 98 ? -14.542 8.799 8.774 1.00 90.44 98 GLU A CA 1
ATOM 726 C C . GLU A 1 98 ? -14.594 8.772 7.235 1.00 90.44 98 GLU A C 1
ATOM 728 O O . GLU A 1 98 ? -14.738 9.816 6.602 1.00 90.44 98 GLU A O 1
ATOM 733 N N . GLY A 1 99 ? -14.437 7.588 6.633 1.00 89.88 99 GLY A N 1
ATOM 734 C CA . GLY A 1 99 ? -14.417 7.403 5.177 1.00 89.88 99 GLY A CA 1
ATOM 735 C C . GLY A 1 99 ? -13.123 7.811 4.465 1.00 89.88 99 GLY A C 1
ATOM 736 O O . GLY A 1 99 ? -13.007 7.584 3.264 1.00 89.88 99 GLY A O 1
ATOM 737 N N . CYS A 1 100 ? -12.131 8.364 5.167 1.00 93.81 100 CYS A N 1
ATOM 738 C CA . CYS A 1 100 ? -10.824 8.622 4.568 1.00 93.81 100 CYS A CA 1
ATOM 739 C C . CYS A 1 100 ? -10.060 7.313 4.311 1.00 93.81 100 CYS A C 1
ATOM 741 O O . CYS A 1 100 ? -10.056 6.409 5.149 1.00 93.81 100 CYS A O 1
ATOM 743 N N . GLY A 1 101 ? -9.363 7.255 3.178 1.00 94.06 101 GLY A N 1
ATOM 744 C CA . GLY A 1 101 ? -8.586 6.090 2.771 1.00 94.06 101 GLY A CA 1
ATOM 745 C C . GLY A 1 101 ? -7.202 5.988 3.414 1.00 94.06 101 GLY A C 1
ATOM 746 O O . GLY A 1 101 ? -6.601 6.977 3.845 1.00 94.06 101 GLY A O 1
ATOM 747 N N . VAL A 1 102 ? -6.699 4.761 3.417 1.00 96.81 102 VAL A N 1
ATOM 748 C CA . VAL A 1 102 ? -5.304 4.384 3.621 1.00 96.81 102 VAL A CA 1
ATOM 749 C C . VAL A 1 102 ? -4.853 3.623 2.383 1.00 96.81 102 VAL A C 1
ATOM 751 O O . VAL A 1 102 ? -5.588 2.789 1.855 1.00 96.81 102 VAL A O 1
ATOM 754 N N . VAL A 1 103 ? -3.641 3.908 1.926 1.00 97.19 103 VAL A N 1
ATOM 755 C CA . VAL A 1 103 ? -3.069 3.330 0.715 1.00 97.19 103 VAL A CA 1
ATOM 756 C C . VAL A 1 103 ? -1.761 2.631 1.047 1.00 97.19 103 VAL A C 1
ATOM 758 O O . VAL A 1 103 ? -0.836 3.247 1.575 1.00 97.19 103 VAL A O 1
ATOM 761 N N . LEU A 1 104 ? -1.662 1.358 0.676 1.00 97.62 104 LEU A N 1
ATOM 762 C CA . LEU A 1 104 ? -0.401 0.632 0.613 1.00 97.62 104 LEU A CA 1
ATOM 763 C C . LEU A 1 104 ? 0.165 0.773 -0.802 1.00 97.62 104 LEU A C 1
ATOM 765 O O . LEU A 1 104 ? -0.275 0.092 -1.731 1.00 97.62 104 LEU A O 1
ATOM 769 N N . LYS A 1 105 ? 1.128 1.683 -0.971 1.00 97.69 105 LYS A N 1
ATOM 770 C CA . LYS A 1 105 ? 1.814 1.910 -2.251 1.00 97.69 105 LYS A CA 1
ATOM 771 C C . LYS A 1 105 ? 2.940 0.897 -2.405 1.00 97.69 105 LYS A C 1
ATOM 773 O O . LYS A 1 105 ? 3.821 0.849 -1.552 1.00 97.69 105 LYS A O 1
ATOM 778 N N . VAL A 1 106 ? 2.917 0.106 -3.473 1.00 97.62 106 VAL A N 1
ATOM 779 C CA . VAL A 1 106 ? 3.893 -0.956 -3.752 1.00 97.62 106 VAL A CA 1
ATOM 780 C C . VAL A 1 106 ? 4.831 -0.527 -4.871 1.00 97.62 106 VAL A C 1
ATOM 782 O O . VAL A 1 106 ? 4.355 -0.174 -5.944 1.00 97.62 106 VAL A O 1
ATOM 785 N N . SER A 1 107 ? 6.141 -0.626 -4.638 1.00 96.62 107 SER A N 1
ATOM 786 C CA . SER A 1 107 ? 7.212 -0.388 -5.615 1.00 96.62 107 SER A CA 1
ATOM 787 C C . SER A 1 107 ? 8.125 -1.612 -5.751 1.00 96.62 107 SER A C 1
ATOM 789 O O . SER A 1 107 ? 8.298 -2.388 -4.806 1.00 96.62 107 SER A O 1
ATOM 791 N N . ASN A 1 108 ? 8.761 -1.752 -6.917 1.00 95.19 108 ASN A N 1
ATOM 792 C CA . 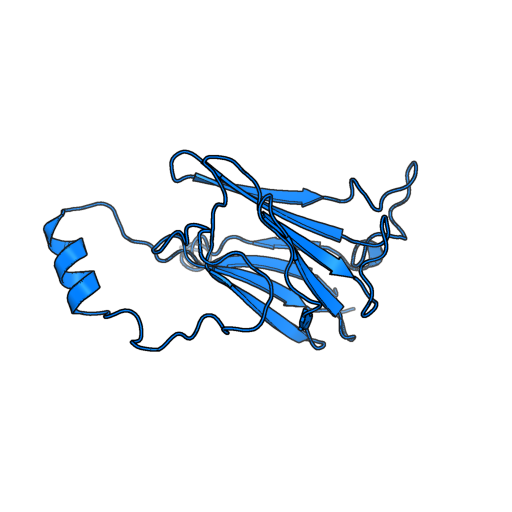ASN A 1 108 ? 9.844 -2.716 -7.157 1.00 95.19 108 ASN A CA 1
ATOM 793 C C . ASN A 1 108 ? 11.231 -2.154 -6.791 1.00 95.19 108 ASN A C 1
ATOM 795 O O . ASN A 1 108 ? 12.239 -2.839 -6.959 1.00 95.19 108 ASN A O 1
ATOM 799 N N . THR A 1 109 ? 11.304 -0.904 -6.331 1.00 95.31 109 THR A N 1
ATOM 800 C CA . THR A 1 109 ? 12.541 -0.226 -5.926 1.00 95.31 109 THR A CA 1
ATOM 801 C C . THR A 1 109 ? 12.382 0.353 -4.516 1.00 95.31 109 THR A C 1
ATOM 803 O O . THR A 1 109 ? 11.255 0.555 -4.061 1.00 95.31 109 THR A O 1
ATOM 806 N N . PRO A 1 110 ? 13.485 0.656 -3.805 1.00 95.62 110 PRO A N 1
ATOM 807 C CA . PRO A 1 110 ? 13.424 1.318 -2.500 1.00 95.62 110 PRO A CA 1
ATOM 808 C C . PRO A 1 110 ? 12.929 2.771 -2.547 1.00 95.62 110 PRO A C 1
ATOM 810 O O . PRO A 1 110 ? 12.806 3.388 -1.490 1.00 95.62 110 PRO A O 1
ATOM 813 N N . ASP A 1 111 ? 12.621 3.304 -3.732 1.00 95.00 111 ASP A N 1
ATOM 814 C CA . ASP A 1 111 ? 12.146 4.668 -3.927 1.00 95.00 111 ASP A CA 1
ATOM 815 C C . ASP A 1 111 ? 10.652 4.681 -4.273 1.00 95.00 111 ASP A C 1
ATOM 817 O O . ASP A 1 111 ? 10.178 3.911 -5.117 1.00 95.00 111 ASP A O 1
ATOM 821 N N . LEU A 1 112 ? 9.909 5.612 -3.669 1.00 92.25 112 LEU A N 1
ATOM 822 C CA . LEU A 1 112 ? 8.526 5.888 -4.050 1.00 92.25 112 LEU A CA 1
ATOM 823 C C . LEU A 1 112 ? 8.506 6.898 -5.200 1.00 92.25 112 LEU A C 1
ATOM 825 O O . LEU A 1 112 ? 8.425 8.109 -4.993 1.00 92.25 112 LEU A O 1
ATOM 829 N N . GLN A 1 113 ? 8.615 6.388 -6.422 1.00 93.19 113 GLN A N 1
ATOM 830 C CA . GLN A 1 113 ? 8.582 7.197 -7.637 1.00 93.19 113 GLN A CA 1
ATOM 831 C C . GLN A 1 113 ? 7.140 7.379 -8.106 1.00 93.19 113 GLN A C 1
ATOM 833 O O . GLN A 1 113 ? 6.426 6.401 -8.313 1.00 93.19 113 GLN A O 1
ATOM 838 N N . GLY A 1 114 ? 6.712 8.631 -8.280 1.00 92.75 114 GLY A N 1
ATOM 839 C CA . GLY A 1 114 ? 5.363 8.940 -8.747 1.00 92.75 114 GLY A CA 1
ATOM 840 C C . GLY A 1 114 ? 5.081 8.314 -10.112 1.00 92.75 114 GLY A C 1
ATOM 841 O O . GLY A 1 114 ? 5.805 8.558 -11.072 1.00 92.75 114 GLY A O 1
ATOM 842 N N . GLY A 1 115 ? 4.022 7.513 -10.174 1.00 93.88 115 GLY A N 1
ATOM 843 C CA . GLY A 1 115 ? 3.569 6.812 -11.371 1.00 93.88 115 GLY A CA 1
ATOM 844 C C . GLY A 1 115 ? 4.217 5.451 -11.608 1.00 93.88 115 GLY A C 1
ATOM 845 O O . GLY A 1 115 ? 4.022 4.852 -12.660 1.00 93.88 115 GLY A O 1
ATOM 846 N N . HIS A 1 116 ? 4.952 4.939 -10.621 1.00 96.19 116 HIS A N 1
ATOM 847 C CA . HIS A 1 116 ? 5.594 3.625 -10.660 1.00 96.19 116 HIS A CA 1
ATOM 848 C C . HIS A 1 116 ? 5.182 2.753 -9.466 1.00 96.19 116 HIS A C 1
ATOM 850 O O . HIS A 1 116 ? 5.948 1.911 -8.993 1.00 96.19 116 HIS A O 1
ATOM 856 N N . GLN A 1 117 ? 3.966 2.974 -8.960 1.00 96.50 117 GLN A N 1
ATOM 857 C CA . GLN A 1 117 ? 3.416 2.276 -7.809 1.00 96.50 117 GLN A CA 1
ATOM 858 C C . GLN A 1 117 ? 2.037 1.683 -8.088 1.00 96.50 117 GLN A C 1
ATOM 860 O O . GLN A 1 117 ? 1.144 2.363 -8.589 1.00 96.50 117 GLN A O 1
ATOM 865 N N . THR A 1 118 ? 1.846 0.433 -7.674 1.00 97.44 118 THR A N 1
ATOM 866 C CA . THR A 1 118 ? 0.519 -0.181 -7.564 1.00 97.44 118 THR A CA 1
ATOM 867 C C . THR A 1 118 ? -0.047 0.162 -6.197 1.00 97.44 118 THR A C 1
ATOM 869 O O . THR A 1 118 ? 0.675 0.113 -5.199 1.00 97.44 118 THR A O 1
ATOM 872 N N . GLN A 1 119 ? -1.330 0.500 -6.136 1.00 97.19 119 GLN A N 1
ATOM 873 C CA . GLN A 1 119 ? -1.980 0.917 -4.901 1.00 97.19 119 GLN A CA 1
ATOM 874 C C . GLN A 1 119 ? -2.965 -0.151 -4.445 1.00 97.19 119 GLN A C 1
ATOM 876 O O . GLN A 1 119 ? -3.801 -0.616 -5.216 1.00 97.19 119 GLN A O 1
ATOM 881 N N . PHE A 1 120 ? -2.837 -0.551 -3.184 1.00 96.75 120 PHE A N 1
ATOM 882 C CA . PHE A 1 120 ? -3.866 -1.303 -2.483 1.00 96.75 120 PHE A CA 1
ATOM 883 C C . PHE A 1 120 ? -4.513 -0.364 -1.483 1.00 96.75 120 PHE A C 1
ATOM 885 O O . PHE A 1 120 ? -3.872 0.064 -0.520 1.00 96.75 120 PHE A O 1
ATOM 892 N N . GLU A 1 121 ? -5.762 -0.018 -1.743 1.00 95.62 121 GLU A N 1
ATOM 893 C CA . GLU A 1 121 ? -6.466 1.024 -1.014 1.00 95.62 121 GLU A CA 1
ATOM 894 C C . GLU A 1 121 ? -7.504 0.386 -0.103 1.00 95.62 121 GLU A C 1
ATOM 896 O O . GLU A 1 121 ? -8.107 -0.640 -0.432 1.00 95.62 121 GLU A O 1
ATOM 901 N N . TYR A 1 122 ? -7.707 0.980 1.068 1.00 95.50 122 TYR A N 1
ATOM 902 C CA . TYR A 1 122 ? -8.860 0.666 1.888 1.00 95.50 122 TYR A CA 1
ATOM 903 C C . TYR A 1 122 ? -9.389 1.907 2.602 1.00 95.50 122 TYR A C 1
ATOM 905 O O . TYR A 1 122 ? -8.636 2.802 2.977 1.00 95.50 122 TYR A O 1
ATOM 913 N N . ALA A 1 123 ? -10.694 1.944 2.842 1.00 95.62 123 ALA A N 1
ATOM 914 C CA . ALA A 1 123 ? -11.354 2.974 3.632 1.00 95.62 123 ALA A CA 1
ATOM 915 C C . ALA A 1 123 ? -12.360 2.333 4.585 1.00 95.62 123 ALA A C 1
ATOM 917 O O . ALA A 1 123 ? -12.928 1.275 4.304 1.00 95.62 123 ALA A O 1
ATOM 918 N N . ILE A 1 124 ? -12.582 2.977 5.727 1.00 93.19 124 ILE A N 1
ATOM 919 C CA . ILE A 1 124 ? -13.532 2.506 6.732 1.00 93.19 124 ILE A CA 1
ATOM 920 C C . ILE A 1 124 ? -14.589 3.581 6.910 1.00 93.19 124 ILE A C 1
ATOM 922 O O . ILE A 1 124 ? -14.275 4.705 7.299 1.00 93.19 124 ILE A O 1
ATOM 926 N N . SER A 1 125 ? -15.842 3.228 6.633 1.00 90.88 125 SER A N 1
ATOM 927 C CA . SER A 1 125 ? -16.975 4.108 6.903 1.00 90.88 125 SER A CA 1
ATOM 928 C C . SER A 1 125 ? -18.169 3.330 7.426 1.00 90.88 125 SER A C 1
ATOM 930 O O . SER A 1 125 ? -18.486 2.256 6.919 1.00 90.88 125 SER A O 1
ATOM 932 N N . ASN A 1 126 ? -18.827 3.861 8.456 1.00 90.69 126 ASN A N 1
ATOM 933 C CA . ASN A 1 126 ? -19.973 3.255 9.129 1.00 90.69 126 ASN A CA 1
ATOM 934 C C . ASN A 1 126 ? -19.696 1.806 9.574 1.00 90.69 126 ASN A C 1
ATOM 936 O O . ASN A 1 126 ? -20.558 0.936 9.486 1.00 90.69 126 ASN A O 1
ATOM 940 N N . GLY A 1 127 ? -18.461 1.533 10.014 1.00 85.25 127 GLY A N 1
ATOM 941 C CA . GLY A 1 127 ? -18.008 0.195 10.416 1.00 85.25 127 GLY A CA 1
ATOM 942 C C . GLY A 1 127 ? -17.799 -0.795 9.262 1.00 85.25 127 GLY A C 1
ATOM 943 O O . GLY A 1 127 ? -17.420 -1.936 9.513 1.00 85.25 127 GLY A O 1
ATOM 944 N N . GLN A 1 128 ? -18.001 -0.370 8.014 1.00 89.38 128 GLN A N 1
ATOM 945 C CA . GLN A 1 128 ? -17.777 -1.170 6.816 1.00 89.38 128 GLN A CA 1
ATOM 946 C C . GLN A 1 128 ? -16.380 -0.900 6.249 1.00 89.38 128 GLN A C 1
ATOM 948 O O . GLN A 1 128 ? -15.958 0.252 6.137 1.00 89.38 128 GLN A O 1
ATOM 953 N N . LEU A 1 129 ? -15.676 -1.973 5.879 1.00 89.88 129 LEU A N 1
ATOM 954 C CA . LEU A 1 129 ? -14.418 -1.908 5.137 1.00 89.88 129 LEU A CA 1
ATOM 955 C C . LEU A 1 129 ? -14.713 -1.904 3.634 1.00 89.88 129 LEU A C 1
ATOM 957 O O . LEU A 1 129 ? -15.426 -2.784 3.144 1.00 89.88 129 LEU A O 1
ATOM 961 N N . TYR A 1 130 ? -14.125 -0.946 2.931 1.00 93.12 130 TYR A N 1
ATOM 962 C CA . TYR A 1 130 ? -14.073 -0.853 1.475 1.00 93.12 130 TYR A CA 1
ATOM 963 C C . TYR A 1 130 ? -12.619 -1.002 1.048 1.00 93.12 130 TYR A C 1
ATOM 965 O O . TYR A 1 130 ? -11.736 -0.525 1.759 1.00 93.12 130 TYR A O 1
ATOM 973 N N . TYR A 1 131 ? -12.368 -1.676 -0.069 1.00 94.00 131 TYR A N 1
ATOM 974 C CA . TYR A 1 131 ? -11.018 -1.901 -0.573 1.00 94.00 131 TYR A CA 1
ATOM 975 C C . TYR A 1 131 ? -11.010 -2.038 -2.093 1.00 94.00 131 TYR A C 1
ATOM 977 O O . TYR A 1 131 ? -11.990 -2.502 -2.680 1.00 94.00 131 TYR A O 1
ATOM 985 N N . ASP A 1 132 ? -9.883 -1.700 -2.710 1.00 94.56 132 ASP A N 1
ATOM 986 C CA . ASP A 1 132 ? -9.658 -1.868 -4.142 1.00 94.56 132 ASP A CA 1
ATOM 987 C C . ASP A 1 132 ? -8.167 -2.031 -4.485 1.00 94.56 132 ASP A C 1
ATOM 989 O O . ASP A 1 132 ? -7.272 -1.881 -3.646 1.00 94.56 132 ASP A O 1
ATOM 993 N N . ILE A 1 133 ? -7.927 -2.422 -5.739 1.00 95.62 133 ILE A N 1
ATOM 994 C CA . ILE A 1 133 ? -6.624 -2.331 -6.395 1.00 95.62 133 ILE A CA 1
ATOM 995 C C . ILE A 1 133 ? -6.710 -1.155 -7.356 1.00 95.62 133 ILE A C 1
ATOM 997 O O . ILE A 1 133 ? -7.567 -1.142 -8.243 1.00 95.62 133 ILE A O 1
ATOM 1001 N N . SER A 1 134 ? -5.767 -0.232 -7.238 1.00 94.75 134 SER A N 1
ATOM 1002 C CA . SER A 1 134 ? -5.727 0.989 -8.025 1.00 94.75 134 SER A CA 1
ATOM 1003 C C . SER A 1 134 ? -4.436 1.070 -8.837 1.00 94.75 134 SER A C 1
ATOM 1005 O O . SER A 1 134 ? -3.316 0.971 -8.324 1.00 94.75 134 SER A O 1
ATOM 1007 N N . PHE A 1 135 ? -4.615 1.256 -10.146 1.00 96.00 135 PHE A N 1
ATOM 1008 C CA . PHE A 1 135 ? -3.560 1.578 -11.112 1.00 96.00 135 PHE A CA 1
ATOM 1009 C C . PHE A 1 135 ? -3.592 3.049 -11.533 1.00 96.00 135 PHE A C 1
ATOM 1011 O O . PHE A 1 135 ? -2.897 3.425 -12.471 1.00 96.00 135 PHE A O 1
ATOM 1018 N N . VAL A 1 136 ? -4.394 3.882 -10.859 1.00 92.31 136 VAL A N 1
ATOM 1019 C CA . VAL A 1 136 ? -4.682 5.265 -11.277 1.00 92.31 136 VAL A CA 1
ATOM 1020 C C . VAL A 1 136 ? -3.410 6.084 -11.504 1.00 92.31 136 VAL A C 1
ATOM 1022 O O . VAL A 1 136 ? -3.359 6.870 -12.445 1.00 92.31 136 VAL A O 1
ATOM 1025 N N . ASP A 1 137 ? -2.375 5.859 -10.694 1.00 92.00 137 ASP A N 1
ATOM 1026 C CA . ASP A 1 137 ? -1.120 6.600 -10.813 1.00 92.00 137 ASP A CA 1
ATOM 1027 C C . ASP A 1 137 ? -0.151 5.990 -11.841 1.00 92.00 137 ASP A C 1
ATOM 1029 O O . ASP A 1 137 ? 0.644 6.721 -12.424 1.00 92.00 137 ASP A O 1
ATOM 1033 N N . CYS A 1 138 ? -0.181 4.669 -12.055 1.00 95.12 138 CYS A N 1
ATOM 1034 C CA . CYS A 1 138 ? 0.854 3.943 -12.804 1.00 95.12 138 CYS A CA 1
ATOM 1035 C C . CYS A 1 138 ? 0.434 3.483 -14.206 1.00 95.12 138 CYS A C 1
ATOM 1037 O O . CYS A 1 138 ? 1.291 3.220 -15.052 1.00 95.12 138 CYS A O 1
ATOM 1039 N N . ALA A 1 139 ? -0.864 3.391 -14.490 1.00 95.44 139 ALA A N 1
ATOM 1040 C CA . ALA A 1 139 ? -1.338 3.090 -15.831 1.00 95.44 139 ALA A CA 1
ATOM 1041 C C . ALA A 1 139 ? -1.142 4.297 -16.760 1.00 95.44 139 ALA A C 1
ATOM 1043 O O . ALA A 1 139 ? -1.347 5.448 -16.378 1.00 95.44 139 ALA A O 1
ATOM 1044 N N . GLN A 1 140 ? -0.758 4.032 -18.005 1.00 93.69 140 GLN A N 1
ATOM 1045 C CA . GLN A 1 140 ? -0.553 5.041 -19.040 1.00 93.69 140 GLN A CA 1
ATOM 1046 C C . GLN A 1 140 ? -1.258 4.602 -20.322 1.00 93.69 140 GLN A C 1
ATOM 1048 O O . GLN A 1 140 ? -0.888 3.606 -20.943 1.00 93.69 140 GLN A O 1
ATOM 1053 N N . GLY A 1 141 ? -2.279 5.358 -20.732 1.00 92.06 141 GLY A N 1
ATOM 1054 C CA . GLY A 1 141 ? -3.131 4.970 -21.856 1.00 92.06 141 GLY A CA 1
ATOM 1055 C C . GLY A 1 141 ? -3.809 3.624 -21.589 1.00 92.06 141 GLY A C 1
ATOM 1056 O O . GLY A 1 141 ? -4.519 3.478 -20.599 1.00 92.06 141 GLY A O 1
ATOM 1057 N N . GLU A 1 142 ? -3.571 2.648 -22.463 1.00 90.94 142 GLU A N 1
ATOM 1058 C CA . GLU A 1 142 ? -4.084 1.275 -22.327 1.00 90.94 142 GLU A CA 1
ATOM 1059 C C . GLU A 1 142 ? -3.087 0.319 -21.636 1.00 90.94 142 GLU A C 1
ATOM 1061 O O . GLU A 1 142 ? -3.379 -0.866 -21.484 1.00 90.94 142 GLU A O 1
ATOM 1066 N N . GLY A 1 143 ? -1.907 0.808 -21.232 1.00 92.31 143 GLY A N 1
ATOM 1067 C CA . GLY A 1 143 ? -0.850 0.011 -20.604 1.00 92.31 143 GLY A CA 1
ATOM 1068 C C . GLY A 1 143 ? -0.745 0.219 -19.093 1.00 92.31 143 GLY A C 1
ATOM 1069 O O . GLY A 1 143 ? -1.086 1.278 -18.569 1.00 92.31 143 GLY A O 1
ATOM 1070 N N . ALA A 1 144 ? -0.212 -0.779 -18.388 1.00 94.88 144 ALA A N 1
ATOM 1071 C CA . ALA A 1 144 ? 0.070 -0.709 -16.950 1.00 94.88 144 ALA A CA 1
ATOM 1072 C C . ALA A 1 144 ? 1.445 -1.319 -16.601 1.00 94.88 144 ALA A C 1
ATOM 1074 O O . ALA A 1 144 ? 1.651 -1.870 -15.522 1.00 94.88 144 ALA A O 1
ATOM 1075 N N . ASP A 1 145 ? 2.406 -1.214 -17.522 1.00 94.19 145 ASP A N 1
ATOM 1076 C CA . ASP A 1 145 ? 3.768 -1.748 -17.352 1.00 94.19 145 ASP A CA 1
ATOM 1077 C C . ASP A 1 145 ? 4.507 -1.099 -16.168 1.00 94.19 145 ASP A C 1
ATOM 1079 O O . ASP A 1 145 ? 5.366 -1.718 -15.541 1.00 94.19 145 ASP A O 1
ATOM 1083 N N . ASN A 1 146 ? 4.132 0.135 -15.808 1.00 94.62 146 ASN A N 1
ATOM 1084 C CA . ASN A 1 146 ? 4.662 0.823 -14.631 1.00 94.62 146 ASN A CA 1
ATOM 1085 C C . ASN A 1 146 ? 3.955 0.425 -13.327 1.00 94.62 146 ASN A C 1
ATOM 1087 O O . ASN A 1 146 ? 4.278 0.990 -12.287 1.00 94.62 146 ASN A O 1
ATOM 1091 N N . CYS A 1 147 ? 2.999 -0.508 -13.355 1.00 95.75 147 CYS A N 1
ATOM 1092 C CA . CYS A 1 147 ? 2.275 -0.979 -12.178 1.00 95.75 147 CYS A CA 1
ATOM 1093 C C . CYS A 1 147 ? 2.887 -2.292 -11.659 1.00 95.75 147 CYS A C 1
ATOM 1095 O O . CYS A 1 147 ? 2.634 -3.362 -12.232 1.00 95.75 147 CYS A O 1
ATOM 1097 N N . PRO A 1 148 ? 3.674 -2.264 -10.563 1.00 95.06 148 PRO A N 1
ATOM 1098 C CA . PRO A 1 148 ? 4.193 -3.461 -9.915 1.00 95.06 148 PRO A CA 1
ATOM 1099 C C . PRO A 1 148 ? 3.146 -4.566 -9.754 1.00 95.06 148 PRO A C 1
ATOM 1101 O O . PRO A 1 148 ? 2.078 -4.375 -9.174 1.00 95.06 148 PRO A O 1
ATOM 1104 N N . GLY A 1 149 ? 3.473 -5.743 -10.285 1.00 90.06 149 GLY A N 1
ATOM 1105 C CA . GLY A 1 149 ? 2.630 -6.933 -10.225 1.00 90.06 149 GLY A CA 1
ATOM 1106 C C . GLY A 1 149 ? 1.572 -7.063 -11.327 1.00 90.06 149 GLY A C 1
ATOM 1107 O O . GLY A 1 149 ? 0.994 -8.143 -11.428 1.00 90.06 149 GLY A O 1
ATOM 1108 N N . HIS A 1 150 ? 1.359 -6.071 -12.207 1.00 91.94 150 HIS A N 1
ATOM 1109 C CA . HIS A 1 150 ? 0.369 -6.189 -13.291 1.00 91.94 150 HIS A CA 1
ATOM 1110 C C . HIS A 1 150 ? 0.588 -7.441 -14.156 1.00 91.94 150 HIS A C 1
ATOM 1112 O O . HIS A 1 150 ? -0.351 -8.215 -14.349 1.00 91.94 150 HIS A O 1
ATOM 1118 N N . HIS A 1 151 ? 1.809 -7.670 -14.647 1.00 87.88 151 HIS A N 1
ATOM 1119 C CA . HIS A 1 151 ? 2.089 -8.794 -15.551 1.00 87.88 151 HIS A CA 1
ATOM 1120 C C . HIS A 1 151 ? 1.892 -10.169 -14.908 1.00 87.88 151 HIS A C 1
ATOM 1122 O O . HIS A 1 151 ? 1.590 -11.141 -15.599 1.00 87.88 151 HIS A O 1
ATOM 1128 N N . ASN A 1 152 ? 2.084 -10.259 -13.593 1.00 85.06 152 ASN A N 1
ATOM 1129 C CA . ASN A 1 152 ? 2.140 -11.533 -12.886 1.00 85.06 152 ASN A CA 1
ATOM 1130 C C . ASN A 1 152 ? 0.839 -11.871 -12.142 1.00 85.06 152 ASN A C 1
ATOM 1132 O O . ASN A 1 152 ? 0.582 -13.039 -11.831 1.00 85.06 152 ASN A O 1
ATOM 1136 N N . GLY A 1 153 ? -0.001 -10.861 -11.923 1.00 86.19 153 GLY A N 1
ATOM 1137 C CA . GLY A 1 153 ? -1.296 -10.968 -11.278 1.00 86.19 153 GLY A CA 1
ATOM 1138 C C . GLY A 1 153 ? -1.323 -10.279 -9.919 1.00 86.19 153 GLY A C 1
ATOM 1139 O O . GLY A 1 153 ? -0.349 -10.244 -9.167 1.00 86.19 153 GLY A O 1
ATOM 1140 N N . LEU A 1 154 ? -2.499 -9.769 -9.580 1.00 91.25 154 LEU A N 1
ATOM 1141 C CA . LEU A 1 154 ? -2.811 -9.170 -8.289 1.00 91.25 154 LEU A CA 1
ATOM 1142 C C . LEU A 1 154 ? -4.070 -9.837 -7.749 1.00 91.25 154 LEU A C 1
ATOM 1144 O O . LEU A 1 154 ? -4.901 -10.327 -8.513 1.00 91.25 154 LEU A O 1
ATOM 1148 N N . GLY A 1 155 ? -4.203 -9.879 -6.431 1.00 87.56 155 GLY A N 1
ATOM 1149 C CA . GLY A 1 155 ? -5.397 -10.393 -5.781 1.00 87.56 155 GLY A CA 1
ATOM 1150 C C . GLY A 1 155 ? -5.765 -9.551 -4.574 1.00 87.56 155 GLY A C 1
ATOM 1151 O O . GLY A 1 155 ? -4.912 -8.952 -3.927 1.00 87.56 155 GLY A O 1
ATOM 1152 N N . ILE A 1 156 ? -7.045 -9.547 -4.240 1.00 87.88 156 ILE A N 1
ATOM 1153 C CA . ILE A 1 156 ? -7.504 -9.180 -2.908 1.00 87.88 156 ILE A CA 1
ATOM 1154 C C . ILE A 1 156 ? -8.324 -10.346 -2.393 1.00 87.88 156 ILE A C 1
ATOM 1156 O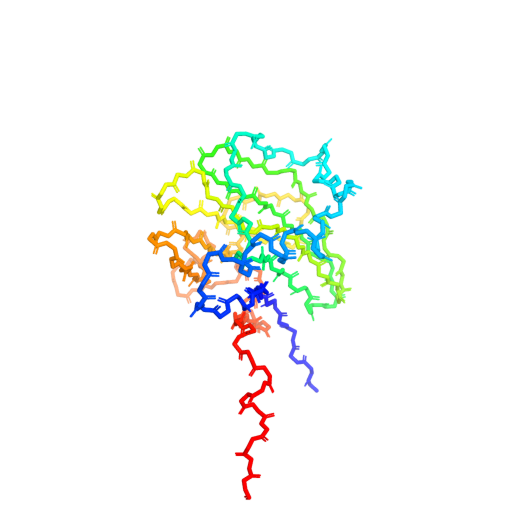 O . I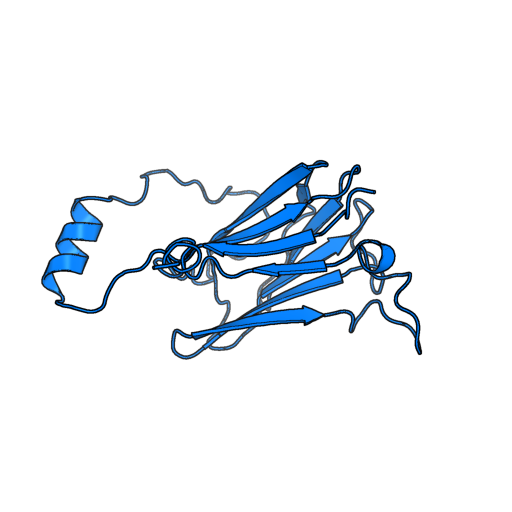LE A 1 156 ? -9.091 -10.953 -3.138 1.00 87.88 156 ILE A O 1
ATOM 1160 N N . ASP A 1 157 ? -8.112 -10.674 -1.130 1.00 82.50 157 ASP A N 1
ATOM 1161 C CA . ASP A 1 157 ? -8.847 -11.709 -0.435 1.00 82.50 157 ASP A CA 1
ATOM 1162 C C . ASP A 1 157 ? -9.339 -11.147 0.899 1.00 82.50 157 ASP A C 1
ATOM 1164 O O . ASP A 1 157 ? -8.596 -10.500 1.643 1.00 82.50 157 ASP A O 1
ATOM 1168 N N . SER A 1 158 ? -10.595 -11.396 1.238 1.00 70.00 158 SER A N 1
ATOM 1169 C CA . SER A 1 158 ? -11.022 -11.296 2.623 1.00 70.00 158 SER A CA 1
ATOM 1170 C C . SER A 1 158 ? -10.966 -12.715 3.188 1.00 70.00 158 SER A C 1
ATOM 1172 O O . SER A 1 158 ? -11.481 -13.650 2.586 1.00 70.00 158 SER A O 1
ATOM 1174 N N . PRO A 1 159 ? -10.406 -12.942 4.381 1.00 59.50 159 PRO A N 1
ATOM 1175 C CA . PRO A 1 159 ? -10.713 -14.124 5.158 1.00 59.50 159 PRO A CA 1
ATOM 1176 C C . PRO A 1 159 ? -12.166 -14.038 5.649 1.00 59.50 159 PRO A C 1
ATOM 1178 O O . PRO A 1 159 ? -12.445 -14.183 6.837 1.00 59.50 159 PRO A O 1
ATOM 1181 N N . GLU A 1 160 ? -13.125 -13.870 4.738 1.00 45.47 160 GLU A N 1
ATOM 1182 C CA . GLU A 1 160 ? -14.405 -14.528 4.877 1.00 45.47 160 GLU A CA 1
ATOM 1183 C C . GLU A 1 160 ? -14.131 -16.028 4.824 1.00 45.47 160 GLU A C 1
ATOM 1185 O O . GLU A 1 160 ? -14.189 -16.692 3.799 1.00 45.47 160 GLU A O 1
ATOM 1190 N N . VAL A 1 161 ? -13.775 -16.555 5.994 1.00 44.09 161 VAL A N 1
ATOM 1191 C CA . VAL A 1 161 ? -14.124 -17.900 6.404 1.00 44.09 161 VAL A CA 1
ATOM 1192 C C . VAL A 1 161 ? -13.730 -18.958 5.356 1.00 44.09 161 VAL A C 1
ATOM 1194 O O . VAL A 1 161 ? -14.552 -19.478 4.603 1.00 44.09 161 VAL A O 1
ATOM 1197 N N . ARG A 1 162 ? -12.499 -19.473 5.483 1.00 41.16 162 ARG A N 1
ATOM 1198 C CA . ARG A 1 162 ? -12.173 -20.860 5.086 1.00 41.16 162 ARG A CA 1
ATOM 1199 C C . ARG A 1 162 ? -13.178 -21.907 5.620 1.00 41.16 162 ARG A C 1
ATOM 1201 O O . ARG A 1 162 ? -13.080 -23.056 5.224 1.00 41.16 162 ARG A O 1
ATOM 1208 N N . ALA A 1 163 ? -14.158 -21.549 6.456 1.00 42.88 163 ALA A N 1
ATOM 1209 C CA . ALA A 1 163 ? -15.311 -22.395 6.782 1.00 42.88 163 ALA A CA 1
ATOM 1210 C C . ALA A 1 163 ? -16.472 -22.363 5.751 1.00 42.88 163 ALA A C 1
ATOM 1212 O O . ALA A 1 163 ? -17.511 -22.955 6.022 1.00 42.88 163 ALA A O 1
ATOM 1213 N N . ARG A 1 164 ? -16.334 -21.731 4.570 1.00 44.75 164 ARG A N 1
ATOM 1214 C CA . ARG A 1 164 ? -17.234 -21.987 3.419 1.00 44.75 164 ARG A CA 1
ATOM 1215 C C . ARG A 1 164 ? -16.588 -22.743 2.254 1.00 44.75 164 ARG A C 1
ATOM 1217 O O . ARG A 1 164 ? -17.311 -23.233 1.395 1.00 44.75 164 ARG A O 1
ATOM 1224 N N . CYS A 1 165 ? -15.280 -22.998 2.294 1.00 39.44 165 CYS A N 1
ATOM 1225 C CA . CYS A 1 165 ? -14.678 -24.103 1.540 1.00 39.44 165 CYS A CA 1
ATOM 1226 C C . CYS A 1 165 ? -14.652 -25.354 2.429 1.00 39.44 165 CYS A C 1
ATOM 1228 O O . CYS A 1 165 ? -13.618 -25.699 2.995 1.00 39.44 165 CYS A O 1
ATOM 1230 N N . GLY A 1 166 ? -15.815 -25.989 2.607 1.00 40.09 166 GLY A N 1
ATOM 1231 C CA . GLY A 1 166 ? -15.937 -27.159 3.483 1.00 40.09 166 GLY A CA 1
ATOM 1232 C C . GLY A 1 166 ? -17.335 -27.739 3.715 1.00 40.09 166 GLY A C 1
ATOM 1233 O O . GLY A 1 166 ? -17.473 -28.570 4.604 1.00 40.09 166 GLY A O 1
ATOM 1234 N N . LEU A 1 167 ? -18.358 -27.360 2.941 1.00 36.84 167 LEU A N 1
ATOM 1235 C CA . LEU A 1 167 ? -19.602 -28.135 2.875 1.00 36.84 167 LEU A CA 1
ATOM 1236 C C . LEU A 1 167 ? -19.859 -28.549 1.425 1.00 36.84 167 LEU A C 1
ATOM 1238 O O . LEU A 1 167 ? -20.637 -27.939 0.697 1.00 36.84 167 LEU A O 1
ATOM 1242 N N . ILE A 1 168 ? -19.140 -29.585 1.009 1.00 34.25 168 ILE A N 1
ATOM 1243 C CA . ILE A 1 168 ? -19.659 -30.525 0.022 1.00 34.25 168 ILE A CA 1
ATOM 1244 C C . ILE A 1 168 ? -20.335 -31.595 0.885 1.00 34.25 168 ILE A C 1
ATOM 1246 O O . ILE A 1 168 ? -19.649 -32.243 1.677 1.00 34.25 168 ILE A O 1
ATOM 1250 N N . MET A 1 169 ? -21.670 -31.668 0.833 1.00 35.16 169 MET A N 1
ATOM 1251 C CA . MET A 1 169 ? -22.386 -32.873 1.269 1.00 35.16 169 MET A CA 1
ATOM 1252 C C . MET A 1 169 ? -22.040 -34.031 0.340 1.00 35.16 169 MET A C 1
ATOM 1254 O O . MET A 1 169 ? -21.904 -33.764 -0.876 1.00 35.16 169 MET A O 1
#

Organism: NCBI:txid1932322

InterPro domains:
  IPR006771 Secreted thaumatin-like protein cetA-like [PF04681] (51-136)